Protein AF-A0A7J5ZDE7-F1 (afdb_monomer_lite)

Structure (mmCIF, N/CA/C/O backbone):
data_AF-A0A7J5ZDE7-F1
#
_entry.id   AF-A0A7J5ZDE7-F1
#
loop_
_atom_site.group_PDB
_atom_site.id
_atom_site.type_symbol
_atom_site.label_atom_id
_atom_site.label_alt_id
_atom_site.label_comp_id
_atom_site.label_asym_id
_atom_site.label_entity_id
_atom_site.label_seq_id
_atom_site.pdbx_PDB_ins_code
_atom_site.Cartn_x
_atom_site.Cartn_y
_atom_site.Cartn_z
_atom_site.occupancy
_atom_site.B_iso_or_equiv
_atom_site.auth_seq_id
_atom_site.auth_comp_id
_atom_site.auth_asym_id
_atom_site.auth_atom_id
_atom_site.pdbx_PDB_model_num
ATOM 1 N N . MET A 1 1 ? 9.637 -0.634 -3.313 1.00 76.75 1 MET A N 1
ATOM 2 C CA . MET A 1 1 ? 8.616 -1.231 -2.426 1.00 76.75 1 MET A CA 1
ATOM 3 C C . MET A 1 1 ? 9.011 -1.000 -0.987 1.00 76.75 1 MET A C 1
ATOM 5 O O . MET A 1 1 ? 10.204 -1.076 -0.712 1.00 76.75 1 MET A O 1
ATOM 9 N N . ASP A 1 2 ? 8.040 -0.733 -0.122 1.00 81.12 2 ASP A N 1
ATOM 10 C CA . ASP A 1 2 ? 8.243 -0.527 1.316 1.00 81.12 2 ASP A CA 1
ATOM 11 C C . ASP A 1 2 ? 6.938 -0.797 2.084 1.00 81.12 2 ASP A C 1
ATOM 13 O O . ASP A 1 2 ? 5.855 -0.816 1.486 1.00 81.12 2 ASP A O 1
ATOM 17 N N . GLY A 1 3 ? 7.049 -1.022 3.392 1.00 85.19 3 GLY A N 1
ATOM 18 C CA . GLY A 1 3 ? 5.922 -1.242 4.295 1.00 85.19 3 GLY A CA 1
ATOM 19 C C . GLY A 1 3 ? 5.614 -0.014 5.151 1.00 85.19 3 GLY A C 1
ATOM 20 O O . GLY A 1 3 ? 6.511 0.654 5.661 1.00 85.19 3 GLY A O 1
ATOM 21 N N . TYR A 1 4 ? 4.330 0.266 5.359 1.00 87.31 4 TYR A N 1
ATOM 22 C CA . TYR A 1 4 ? 3.862 1.289 6.284 1.00 87.31 4 TYR A CA 1
ATOM 23 C C . TYR A 1 4 ? 3.172 0.660 7.496 1.00 87.31 4 TYR A C 1
ATOM 25 O O . TYR A 1 4 ? 2.068 0.120 7.427 1.00 87.31 4 TYR A O 1
ATOM 33 N N . ASP A 1 5 ? 3.842 0.787 8.640 1.00 86.50 5 ASP A N 1
ATOM 34 C CA . ASP A 1 5 ? 3.547 0.007 9.843 1.00 86.50 5 ASP A CA 1
ATOM 35 C C . ASP A 1 5 ? 2.713 0.746 10.894 1.00 86.50 5 ASP A C 1
ATOM 37 O O . ASP A 1 5 ? 2.442 0.213 11.967 1.00 86.50 5 ASP A O 1
ATOM 41 N N . LYS A 1 6 ? 2.301 1.993 10.640 1.00 86.38 6 LYS A N 1
ATOM 42 C CA . LYS A 1 6 ? 1.670 2.816 11.688 1.00 86.38 6 LYS A CA 1
ATOM 43 C C . LYS A 1 6 ? 0.287 2.324 12.116 1.00 86.38 6 LYS A C 1
ATOM 45 O O . LYS A 1 6 ? -0.133 2.662 13.217 1.00 86.38 6 LYS A O 1
ATOM 50 N N . LEU A 1 7 ? -0.377 1.523 11.283 1.00 86.06 7 LEU A N 1
ATOM 51 C CA . LEU A 1 7 ? -1.661 0.891 11.591 1.00 86.06 7 LEU A CA 1
ATOM 52 C C . LEU A 1 7 ? -1.513 -0.570 12.058 1.00 86.06 7 LEU A C 1
ATOM 54 O O . LEU A 1 7 ? -2.511 -1.186 12.429 1.00 86.06 7 LEU A O 1
ATOM 58 N N . LYS A 1 8 ? -0.284 -1.121 12.124 1.00 83.81 8 LYS A N 1
ATOM 59 C CA . LYS A 1 8 ? -0.045 -2.505 12.578 1.00 83.81 8 LYS A CA 1
ATOM 60 C C . LYS A 1 8 ? -0.619 -2.819 13.960 1.00 83.81 8 LYS A C 1
ATOM 62 O O . LYS A 1 8 ? -1.130 -3.924 14.110 1.00 83.81 8 LYS A O 1
ATOM 67 N N . PRO A 1 9 ? -0.591 -1.906 14.956 1.00 81.06 9 PRO A N 1
ATOM 68 C CA . PRO A 1 9 ? -1.237 -2.156 16.249 1.00 81.06 9 PRO A CA 1
ATOM 69 C C . PRO A 1 9 ? -2.738 -2.447 16.141 1.00 81.06 9 PRO A C 1
ATOM 71 O O . PRO A 1 9 ? -3.326 -2.997 17.063 1.00 81.06 9 PRO A O 1
ATOM 74 N N . CYS A 1 10 ? -3.348 -2.079 15.014 1.00 77.19 10 CYS A N 1
ATOM 75 C CA . CYS A 1 10 ? -4.757 -2.291 14.718 1.00 77.19 10 CYS A CA 1
ATOM 76 C C . CYS A 1 10 ? -4.982 -3.496 13.792 1.00 77.19 10 CYS A C 1
ATOM 78 O O . CYS A 1 10 ? -6.075 -3.663 13.265 1.00 77.19 10 CYS A O 1
ATOM 80 N N . GLY A 1 11 ? -3.945 -4.304 13.547 1.00 79.81 11 GLY A N 1
ATOM 81 C CA . GLY A 1 11 ? -3.991 -5.444 12.632 1.00 79.81 11 GLY A CA 1
ATOM 82 C C . GLY A 1 11 ? -3.969 -5.071 11.149 1.00 79.81 11 GLY A C 1
ATOM 83 O O . GLY A 1 11 ? -4.212 -5.938 10.319 1.00 79.81 11 GLY A O 1
ATOM 84 N N . ILE A 1 12 ? -3.679 -3.812 10.795 1.00 84.94 12 ILE A N 1
ATOM 85 C CA . ILE A 1 12 ? -3.645 -3.347 9.402 1.00 84.94 12 ILE A CA 1
ATOM 86 C C . ILE A 1 12 ? -2.223 -2.927 9.042 1.00 84.94 12 ILE A C 1
ATOM 88 O O . ILE A 1 12 ? -1.646 -2.020 9.635 1.00 84.94 12 ILE A O 1
ATOM 92 N N . ALA A 1 13 ? -1.649 -3.561 8.034 1.00 86.31 13 ALA A N 1
ATOM 93 C CA . ALA A 1 13 ? -0.364 -3.197 7.472 1.00 86.31 13 ALA A CA 1
ATOM 94 C C . ALA A 1 13 ? -0.552 -2.758 6.021 1.00 86.31 13 ALA A C 1
ATOM 96 O O . ALA A 1 13 ? -1.308 -3.375 5.281 1.00 86.31 13 ALA A O 1
ATOM 97 N N . ILE A 1 14 ? 0.136 -1.700 5.602 1.00 88.50 14 ILE A N 1
ATOM 98 C CA . ILE A 1 14 ? 0.033 -1.194 4.229 1.00 88.50 14 ILE A CA 1
ATOM 99 C C . ILE A 1 14 ? 1.342 -1.500 3.503 1.00 88.50 14 ILE A C 1
ATOM 101 O O . ILE A 1 14 ? 2.424 -1.297 4.055 1.00 88.50 14 ILE A O 1
ATOM 105 N N . ASN A 1 15 ? 1.258 -2.002 2.274 1.00 87.25 15 ASN A N 1
ATOM 106 C CA . ASN A 1 15 ? 2.398 -2.200 1.387 1.00 87.25 15 ASN A CA 1
ATOM 107 C C . ASN A 1 15 ? 2.267 -1.290 0.169 1.00 87.25 15 ASN A C 1
ATOM 109 O O . ASN A 1 15 ? 1.201 -1.202 -0.436 1.00 87.25 15 ASN A O 1
ATOM 113 N N . GLY A 1 16 ? 3.365 -0.636 -0.198 1.00 86.31 16 GLY A N 1
ATOM 114 C CA . GLY A 1 16 ? 3.389 0.272 -1.332 1.00 86.31 16 GLY A CA 1
ATOM 115 C C . GLY A 1 16 ? 4.524 -0.005 -2.297 1.00 86.31 16 GLY A C 1
ATOM 116 O O . GLY A 1 16 ? 5.622 -0.436 -1.920 1.00 86.31 16 GLY A O 1
ATOM 117 N N . CYS A 1 17 ? 4.293 0.352 -3.555 1.00 83.31 17 CYS A N 1
ATOM 118 C CA . CYS A 1 17 ? 5.343 0.455 -4.548 1.00 83.31 17 CYS A CA 1
ATOM 119 C C . CYS A 1 17 ? 5.212 1.721 -5.382 1.00 83.31 17 CYS A C 1
ATOM 121 O O . CYS A 1 17 ? 4.131 2.085 -5.833 1.00 83.31 17 CYS A O 1
ATOM 123 N N . ILE A 1 18 ? 6.353 2.368 -5.605 1.00 80.81 18 ILE A N 1
ATOM 124 C CA . ILE A 1 18 ? 6.481 3.551 -6.446 1.00 80.81 18 ILE A CA 1
ATOM 125 C C . ILE A 1 18 ? 7.566 3.272 -7.473 1.00 80.81 18 ILE A C 1
ATOM 127 O O . ILE A 1 18 ? 8.646 2.782 -7.121 1.00 80.81 18 ILE A O 1
ATOM 131 N N . ASP A 1 19 ? 7.293 3.626 -8.721 1.00 73.31 19 ASP A N 1
ATOM 132 C CA . ASP A 1 19 ? 8.243 3.469 -9.802 1.00 73.31 19 ASP A CA 1
ATOM 133 C C . ASP A 1 19 ? 9.472 4.390 -9.642 1.00 73.31 19 ASP A C 1
ATOM 135 O O . ASP A 1 19 ? 9.424 5.584 -9.300 1.00 73.31 19 ASP A O 1
ATOM 139 N N . GLY A 1 20 ? 10.629 3.789 -9.913 1.00 66.25 20 GLY A N 1
ATOM 140 C CA . GLY A 1 20 ? 11.948 4.389 -9.822 1.00 66.25 20 GLY A CA 1
ATOM 141 C C . GLY A 1 20 ? 12.201 5.482 -10.863 1.00 66.25 20 GLY A C 1
ATOM 142 O O . GLY A 1 20 ? 13.044 6.355 -10.611 1.00 66.25 20 GLY A O 1
ATOM 143 N N . PHE A 1 21 ? 11.469 5.502 -11.973 1.00 65.38 21 PHE A N 1
ATOM 144 C CA . PHE A 1 21 ? 11.667 6.453 -13.062 1.00 65.38 21 PHE A CA 1
ATOM 145 C C . PHE A 1 21 ? 10.556 7.513 -13.112 1.00 65.38 21 PHE A C 1
ATOM 147 O O . PHE A 1 21 ? 10.813 8.672 -12.781 1.00 65.38 21 PHE A O 1
ATOM 154 N N . SER A 1 22 ? 9.326 7.102 -13.388 1.00 66.62 22 SER A N 1
ATOM 155 C CA . SER A 1 22 ? 8.121 7.924 -13.548 1.00 66.62 22 SER A CA 1
ATOM 156 C C . SER A 1 22 ? 7.604 8.571 -12.261 1.00 66.62 22 SER A C 1
ATOM 158 O O . SER A 1 22 ? 6.900 9.572 -12.334 1.00 66.62 22 SER A O 1
ATOM 160 N N . ARG A 1 23 ? 7.996 8.057 -11.081 1.00 72.25 23 ARG A N 1
ATOM 161 C CA . ARG A 1 23 ? 7.474 8.467 -9.756 1.00 72.25 23 ARG A CA 1
ATOM 162 C C . ARG A 1 23 ? 6.018 8.081 -9.499 1.00 72.25 23 ARG A C 1
ATOM 164 O O . ARG A 1 23 ? 5.486 8.481 -8.464 1.00 72.25 23 ARG A O 1
ATOM 171 N N . TYR A 1 24 ? 5.393 7.305 -10.378 1.00 74.50 24 TYR A N 1
ATOM 172 C CA . TYR A 1 24 ? 4.021 6.864 -10.172 1.00 74.50 24 TYR A CA 1
ATOM 173 C C . TYR A 1 24 ? 3.915 5.789 -9.102 1.00 74.50 24 TYR A C 1
ATOM 175 O O . TYR A 1 24 ? 4.815 4.968 -8.921 1.00 74.50 24 TYR A O 1
ATOM 183 N N . VAL A 1 25 ? 2.796 5.820 -8.385 1.00 80.06 25 VAL A N 1
ATOM 184 C CA . VAL A 1 25 ? 2.409 4.758 -7.464 1.00 80.06 25 VAL A CA 1
ATOM 185 C C . VAL A 1 25 ? 1.935 3.577 -8.303 1.00 80.06 25 VAL A C 1
A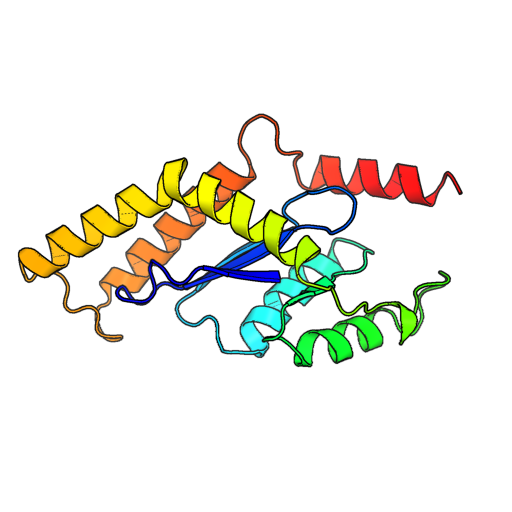TOM 187 O O . VAL A 1 25 ? 0.970 3.699 -9.049 1.00 80.06 25 VAL A O 1
ATOM 190 N N . LEU A 1 26 ? 2.635 2.451 -8.193 1.00 77.31 26 LEU A N 1
ATOM 191 C CA . LEU A 1 26 ? 2.311 1.219 -8.911 1.00 77.31 26 LEU A CA 1
ATOM 192 C C . LEU A 1 26 ? 1.233 0.408 -8.184 1.00 77.31 26 LEU A C 1
ATOM 194 O O . LEU A 1 26 ? 0.390 -0.215 -8.825 1.00 77.31 26 LEU A O 1
ATOM 198 N N . TRP A 1 27 ? 1.277 0.404 -6.849 1.00 80.31 27 TRP A N 1
ATOM 199 C CA . TRP A 1 27 ? 0.218 -0.115 -5.983 1.00 80.31 27 TRP A CA 1
ATOM 200 C C . TRP A 1 27 ? 0.348 0.449 -4.565 1.00 80.31 27 TRP A C 1
ATOM 202 O O . TRP A 1 27 ? 1.450 0.807 -4.130 1.00 80.31 27 TRP A O 1
ATOM 212 N N . MET A 1 28 ? -0.777 0.475 -3.852 1.00 86.56 28 MET A N 1
ATOM 213 C CA . MET A 1 28 ? -0.891 0.682 -2.408 1.00 86.56 28 MET A CA 1
ATOM 214 C C . MET A 1 28 ? -1.985 -0.249 -1.905 1.00 86.56 28 MET A C 1
ATOM 216 O O . MET A 1 28 ? -3.135 -0.117 -2.307 1.00 86.56 28 MET A O 1
ATOM 220 N N . GLU A 1 29 ? -1.621 -1.220 -1.079 1.00 86.06 29 GLU A N 1
ATOM 221 C CA . GLU A 1 29 ? -2.535 -2.290 -0.682 1.00 86.06 29 GLU A CA 1
ATOM 222 C C . GLU A 1 29 ? -2.457 -2.479 0.838 1.00 86.06 29 GLU A C 1
ATOM 224 O O . GLU A 1 29 ? -1.373 -2.654 1.409 1.00 86.06 29 GLU A O 1
ATOM 229 N N . ALA A 1 30 ? -3.607 -2.416 1.501 1.00 87.06 30 ALA A N 1
ATOM 230 C CA . ALA A 1 30 ? -3.781 -2.720 2.908 1.00 87.06 30 ALA A CA 1
ATOM 231 C C . ALA A 1 30 ? -4.009 -4.226 3.089 1.00 87.06 30 ALA A C 1
ATOM 233 O O . ALA A 1 30 ? -4.758 -4.867 2.355 1.00 87.06 30 ALA A O 1
ATOM 234 N N . TYR A 1 31 ? -3.371 -4.812 4.096 1.00 80.44 31 TYR A N 1
ATOM 235 C CA . TYR A 1 31 ? -3.511 -6.225 4.419 1.00 80.44 31 TYR A CA 1
ATOM 236 C C . TYR A 1 31 ? -3.411 -6.468 5.922 1.00 80.44 31 TYR A C 1
ATOM 238 O O . TYR A 1 31 ? -2.952 -5.617 6.680 1.00 80.44 31 TYR A O 1
ATOM 246 N N . THR A 1 32 ? -3.790 -7.664 6.364 1.00 69.56 32 THR A N 1
ATOM 247 C CA . THR A 1 32 ? -3.652 -8.070 7.772 1.00 69.56 32 THR A CA 1
ATOM 248 C C . THR A 1 32 ? -2.216 -8.456 8.148 1.00 69.56 32 THR A C 1
ATOM 250 O O . THR A 1 32 ? -1.857 -8.496 9.322 1.00 69.56 32 THR A O 1
ATOM 253 N N . THR A 1 33 ? -1.363 -8.719 7.154 1.00 60.00 33 THR A N 1
ATOM 254 C CA . THR A 1 33 ? 0.058 -9.067 7.307 1.00 60.00 33 THR A CA 1
ATOM 255 C C . THR A 1 33 ? 0.876 -8.407 6.189 1.00 60.00 33 THR A C 1
ATOM 257 O O . THR A 1 33 ? 0.474 -8.423 5.029 1.00 60.00 33 THR A O 1
ATOM 260 N N . ASN A 1 34 ? 2.030 -7.811 6.502 1.00 55.91 34 ASN A N 1
ATOM 261 C CA . ASN A 1 34 ? 2.947 -7.285 5.473 1.00 55.91 34 ASN A CA 1
ATOM 262 C C . ASN A 1 34 ? 4.252 -8.071 5.341 1.00 55.91 34 ASN A C 1
ATOM 264 O O . ASN A 1 34 ? 5.140 -7.658 4.603 1.00 55.91 34 ASN A O 1
ATOM 268 N N . SER A 1 35 ? 4.358 -9.193 6.048 1.00 58.69 35 SER A N 1
ATOM 269 C CA . SER A 1 35 ? 5.557 -10.023 6.110 1.00 58.69 35 SER A CA 1
ATOM 270 C C . SER A 1 35 ? 5.414 -11.359 5.380 1.00 58.69 35 SER A C 1
ATOM 272 O O . SER A 1 35 ? 6.395 -12.094 5.317 1.00 58.69 35 SER A O 1
ATOM 274 N N . ASP A 1 36 ? 4.238 -11.692 4.821 1.00 65.56 36 ASP A N 1
ATOM 275 C CA . ASP A 1 36 ? 4.087 -12.875 3.965 1.00 65.56 36 ASP A CA 1
ATOM 276 C C . ASP A 1 36 ? 4.564 -12.558 2.533 1.00 65.56 36 ASP A C 1
ATOM 278 O O . ASP A 1 36 ? 3.911 -11.784 1.818 1.00 65.56 36 ASP A O 1
ATOM 282 N N . PRO A 1 37 ? 5.663 -13.183 2.062 1.00 65.00 37 PRO A N 1
ATOM 283 C CA . PRO A 1 37 ? 6.173 -12.969 0.713 1.00 65.00 37 PRO A CA 1
ATOM 284 C C . PRO A 1 37 ? 5.152 -13.312 -0.376 1.00 65.00 37 PRO A C 1
ATOM 286 O O . PRO A 1 37 ? 5.223 -12.739 -1.457 1.00 65.00 37 PRO A O 1
ATOM 289 N N . LYS A 1 38 ? 4.187 -14.210 -0.116 1.00 66.62 38 LYS A N 1
ATOM 290 C CA . LYS A 1 38 ? 3.133 -14.582 -1.077 1.00 66.62 38 LYS A CA 1
ATOM 291 C C . LYS A 1 38 ? 2.150 -13.447 -1.335 1.00 66.62 38 LYS A C 1
ATOM 293 O O . LYS A 1 38 ? 1.657 -13.306 -2.451 1.00 66.62 38 LYS A O 1
ATOM 298 N N . VAL A 1 39 ? 1.867 -12.637 -0.319 1.00 69.31 39 VAL A N 1
ATOM 299 C CA . VAL A 1 39 ? 0.963 -11.488 -0.444 1.00 69.31 39 VAL A CA 1
ATOM 300 C C . VAL A 1 39 ? 1.642 -10.414 -1.289 1.00 69.31 39 VAL A C 1
ATOM 302 O O . VAL A 1 39 ? 1.089 -9.981 -2.298 1.00 69.31 39 VAL A O 1
ATOM 305 N N . VAL A 1 40 ? 2.896 -10.085 -0.971 1.00 68.94 40 VAL A N 1
ATOM 306 C CA . VAL A 1 40 ? 3.706 -9.146 -1.765 1.00 68.94 40 VAL A CA 1
ATOM 307 C C . VAL A 1 40 ? 3.901 -9.650 -3.200 1.00 68.94 40 VAL A C 1
ATOM 309 O O . VAL A 1 40 ? 3.762 -8.881 -4.150 1.00 68.94 40 VAL A O 1
ATOM 312 N N . ALA A 1 41 ? 4.151 -10.952 -3.372 1.00 68.50 41 ALA A N 1
ATOM 313 C CA . ALA A 1 41 ? 4.209 -11.613 -4.673 1.00 68.50 41 ALA A CA 1
ATOM 314 C C . ALA A 1 41 ? 2.923 -11.419 -5.480 1.00 68.50 41 ALA A C 1
ATOM 316 O O . ALA A 1 41 ? 2.982 -11.130 -6.671 1.00 68.50 41 ALA A O 1
ATOM 317 N N . SER A 1 42 ? 1.760 -11.571 -4.841 1.00 70.56 42 SER A N 1
ATOM 318 C CA . SER A 1 42 ? 0.469 -11.435 -5.514 1.00 70.56 42 SER A CA 1
ATOM 319 C C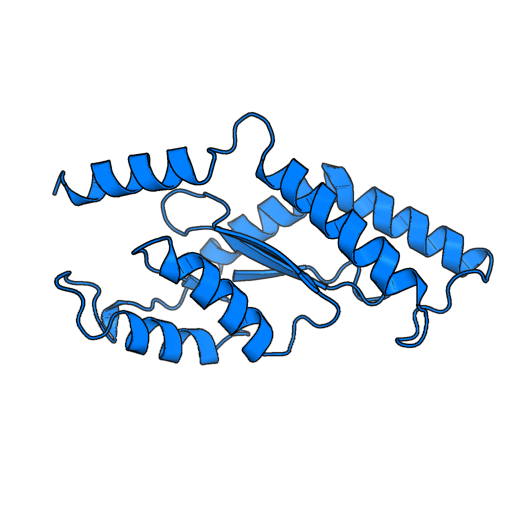 . SER A 1 42 ? 0.229 -10.015 -6.031 1.00 70.56 42 SER A C 1
ATOM 321 O O . SER A 1 42 ? -0.212 -9.863 -7.170 1.00 70.56 42 SER A O 1
ATOM 323 N N . TYR A 1 43 ? 0.601 -8.985 -5.261 1.00 68.75 43 TYR A N 1
ATOM 324 C CA . TYR A 1 43 ? 0.541 -7.593 -5.715 1.00 68.75 43 TYR A CA 1
ATOM 325 C C . TYR A 1 43 ? 1.495 -7.352 -6.876 1.00 68.75 43 TYR A C 1
ATOM 327 O O . TYR A 1 43 ? 1.091 -6.823 -7.907 1.00 68.75 43 TYR A O 1
ATOM 335 N N . PHE A 1 44 ? 2.732 -7.834 -6.753 1.00 67.88 44 PHE A N 1
ATOM 336 C CA . PHE A 1 44 ? 3.716 -7.726 -7.819 1.00 67.88 44 PHE A CA 1
ATOM 337 C C . PHE A 1 44 ? 3.228 -8.377 -9.121 1.00 67.88 44 PHE A C 1
ATOM 339 O O . PHE A 1 44 ? 3.251 -7.740 -10.170 1.00 67.88 44 PHE A O 1
ATOM 346 N N . ILE A 1 45 ? 2.710 -9.607 -9.060 1.00 68.62 45 ILE A N 1
ATOM 347 C CA . ILE A 1 45 ? 2.155 -10.305 -10.226 1.00 68.62 45 ILE A CA 1
ATOM 348 C C . ILE A 1 45 ? 0.948 -9.545 -10.785 1.00 68.62 45 ILE A C 1
ATOM 350 O O . ILE A 1 45 ? 0.886 -9.344 -11.994 1.00 68.62 45 ILE A O 1
ATOM 354 N N . LYS A 1 46 ? 0.010 -9.079 -9.948 1.00 69.56 46 LYS A N 1
ATOM 355 C CA . LYS A 1 46 ? -1.167 -8.292 -10.374 1.00 69.56 46 LYS A CA 1
ATOM 356 C C . LYS A 1 46 ? -0.760 -7.022 -11.128 1.00 69.56 46 LYS A C 1
ATOM 358 O O . LYS A 1 46 ? -1.409 -6.662 -12.110 1.00 69.56 46 LYS A O 1
ATOM 363 N N . THR A 1 47 ? 0.313 -6.364 -10.698 1.00 65.94 47 THR A N 1
ATOM 364 C CA . THR A 1 47 ? 0.844 -5.161 -11.348 1.00 65.94 47 THR A CA 1
ATOM 365 C C . THR A 1 47 ? 1.589 -5.497 -12.640 1.00 65.94 47 THR A C 1
ATOM 367 O O . THR A 1 47 ? 1.279 -4.912 -13.672 1.00 65.94 47 THR A O 1
ATOM 370 N N . VAL A 1 48 ? 2.507 -6.469 -12.625 1.00 63.81 48 VAL A N 1
ATOM 371 C CA . VAL A 1 48 ? 3.331 -6.836 -13.796 1.00 63.81 48 VAL A CA 1
ATOM 372 C C . VAL A 1 48 ? 2.519 -7.539 -14.887 1.00 63.81 48 VAL A C 1
ATOM 374 O O . VAL A 1 48 ? 2.805 -7.391 -16.068 1.00 63.81 48 VAL A O 1
ATOM 377 N N . SER A 1 49 ? 1.440 -8.240 -14.530 1.00 60.75 49 SER A N 1
ATOM 378 C CA . SER A 1 49 ? 0.499 -8.799 -15.517 1.00 60.75 49 SER A CA 1
ATOM 379 C C . SER A 1 49 ? -0.230 -7.714 -16.321 1.00 60.75 49 SER A C 1
ATOM 381 O O . SER A 1 49 ? -0.839 -8.029 -17.339 1.00 60.75 49 SER A O 1
ATOM 383 N N . GLY A 1 50 ? -0.210 -6.458 -15.854 1.00 54.88 50 GLY A N 1
ATOM 384 C CA . GLY A 1 50 ? -0.764 -5.303 -16.560 1.00 54.88 50 GLY A CA 1
ATOM 385 C C . GLY A 1 50 ? 0.274 -4.288 -17.050 1.00 54.88 50 GLY A C 1
ATOM 386 O O . GLY A 1 50 ? -0.100 -3.423 -17.827 1.00 54.88 50 GLY A O 1
ATOM 387 N N . ILE A 1 51 ? 1.538 -4.366 -16.613 1.00 50.59 51 ILE A N 1
ATOM 388 C CA . ILE A 1 51 ? 2.589 -3.368 -16.882 1.00 50.59 51 ILE A CA 1
ATOM 389 C C . ILE A 1 51 ? 3.913 -4.097 -17.174 1.00 50.59 51 ILE A C 1
ATOM 391 O O . ILE A 1 51 ? 4.384 -4.873 -16.347 1.00 50.59 51 ILE A O 1
ATOM 395 N N . GLU A 1 52 ? 4.562 -3.821 -18.311 1.00 48.72 52 GLU A N 1
ATOM 396 C CA . GLU A 1 52 ? 5.785 -4.522 -18.769 1.00 48.72 52 GLU A CA 1
ATOM 397 C C . GLU A 1 52 ? 7.093 -4.121 -18.038 1.00 48.72 52 GLU A C 1
ATOM 399 O O . GLU A 1 52 ? 8.196 -4.429 -18.497 1.00 48.72 52 GLU A O 1
ATOM 404 N N . ASP A 1 53 ? 7.018 -3.432 -16.897 1.00 51.84 53 ASP A N 1
ATOM 405 C CA . ASP A 1 53 ? 8.125 -2.599 -16.416 1.00 51.84 53 ASP A CA 1
ATOM 406 C C . ASP A 1 53 ? 8.867 -3.112 -15.163 1.00 51.84 53 ASP A C 1
ATOM 408 O O . ASP A 1 53 ? 8.387 -3.967 -14.417 1.00 51.84 53 ASP A O 1
ATOM 412 N N . SER A 1 54 ? 10.108 -2.646 -14.961 1.00 50.12 54 SER A N 1
ATOM 413 C CA . SER A 1 54 ? 11.027 -3.172 -13.932 1.00 50.12 54 SER A CA 1
ATOM 414 C C . SER A 1 54 ? 10.821 -2.526 -12.554 1.00 50.12 54 SER A C 1
ATOM 416 O O . SER A 1 54 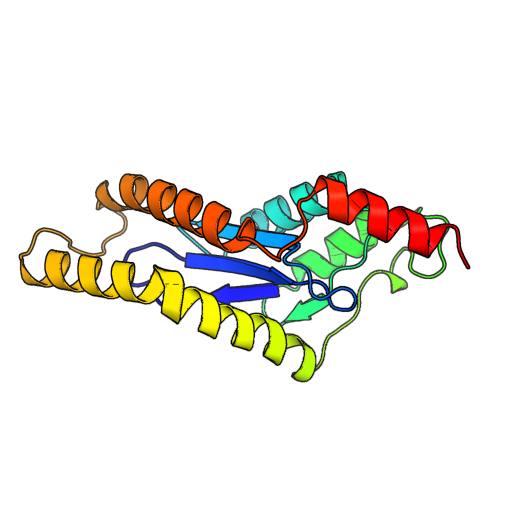? 10.997 -1.319 -12.390 1.00 50.12 54 SER A O 1
ATOM 418 N N . CYS A 1 55 ? 10.543 -3.325 -11.522 1.00 51.94 55 CYS A N 1
ATOM 419 C CA . CYS A 1 55 ? 10.431 -2.859 -10.142 1.00 51.94 55 CYS A CA 1
ATOM 420 C C . CYS A 1 55 ? 11.778 -2.880 -9.389 1.00 51.94 55 CYS A C 1
ATOM 422 O O . CYS A 1 55 ? 12.653 -3.699 -9.671 1.00 51.94 55 CYS A O 1
ATOM 424 N N . ARG A 1 56 ? 11.950 -1.979 -8.404 1.00 50.97 56 ARG A N 1
ATOM 425 C CA . ARG A 1 56 ? 13.134 -1.905 -7.520 1.00 50.97 56 ARG A CA 1
ATOM 426 C C . ARG A 1 56 ? 12.771 -2.105 -6.045 1.00 50.97 56 ARG A C 1
ATOM 428 O O . ARG A 1 56 ? 11.728 -1.640 -5.570 1.00 50.97 56 ARG A O 1
ATOM 435 N N . GLN A 1 57 ? 13.659 -2.772 -5.312 1.00 56.31 57 GLN A N 1
ATOM 436 C CA . GLN A 1 57 ? 13.421 -3.263 -3.952 1.00 56.31 57 GLN A CA 1
ATOM 437 C C . GLN A 1 57 ? 14.048 -2.379 -2.839 1.00 56.31 57 GLN A C 1
ATOM 439 O O . GLN A 1 57 ? 15.074 -1.732 -3.060 1.00 56.31 57 GLN A O 1
ATOM 444 N N . GLY A 1 58 ? 13.434 -2.416 -1.641 1.00 48.28 58 GLY A N 1
ATOM 445 C CA . GLY A 1 58 ? 14.055 -2.196 -0.319 1.00 48.28 58 GLY A CA 1
ATOM 446 C C . GLY A 1 58 ? 14.230 -3.526 0.453 1.00 48.28 58 GLY A C 1
ATOM 447 O O . GLY A 1 58 ? 13.549 -4.504 0.166 1.00 48.28 58 GLY A O 1
ATOM 448 N N . THR A 1 59 ? 15.168 -3.608 1.397 1.00 43.06 59 THR A N 1
ATOM 449 C CA . THR A 1 59 ? 15.826 -4.836 1.919 1.00 43.06 59 THR A CA 1
ATOM 450 C C . THR A 1 59 ? 14.975 -6.045 2.369 1.00 43.06 59 THR A C 1
ATOM 452 O O . THR A 1 59 ? 15.554 -7.109 2.550 1.00 43.06 59 THR A O 1
ATOM 455 N N . GLU A 1 60 ? 13.649 -5.958 2.504 1.00 51.25 60 GLU A N 1
ATOM 456 C CA . GLU A 1 60 ? 12.808 -7.039 3.063 1.00 51.25 60 GLU A CA 1
ATOM 457 C C . GLU A 1 60 ? 12.278 -8.090 2.058 1.00 51.25 60 GLU A C 1
ATOM 459 O O . GLU A 1 60 ? 11.977 -9.207 2.465 1.00 51.25 60 GLU A O 1
ATOM 464 N N . ASN A 1 61 ? 12.212 -7.813 0.748 1.00 58.94 61 ASN A N 1
ATOM 465 C CA . ASN A 1 61 ? 11.450 -8.638 -0.216 1.00 58.94 61 ASN A CA 1
ATOM 466 C C . ASN A 1 61 ? 12.287 -9.452 -1.228 1.00 58.94 61 ASN A C 1
ATOM 468 O O . ASN A 1 61 ? 12.036 -9.383 -2.430 1.00 58.94 61 ASN A O 1
ATOM 472 N N . VAL A 1 62 ? 13.250 -10.251 -0.754 1.00 58.00 62 VAL A N 1
ATOM 473 C CA . VAL A 1 62 ? 14.174 -11.049 -1.603 1.00 58.00 62 VAL A CA 1
ATOM 474 C C . VAL A 1 62 ? 13.447 -11.951 -2.617 1.00 58.00 62 VAL A C 1
ATOM 476 O O . VAL A 1 62 ? 13.906 -12.111 -3.740 1.00 58.00 62 VAL A O 1
ATOM 479 N N . SER A 1 63 ? 12.268 -12.488 -2.285 1.00 63.06 63 SER A N 1
ATOM 480 C CA . SER A 1 63 ? 11.503 -13.357 -3.198 1.00 63.06 63 SER A CA 1
ATOM 481 C C . SER A 1 63 ? 11.014 -12.657 -4.476 1.00 63.06 63 SER A C 1
ATOM 483 O O . SER A 1 63 ? 10.711 -13.329 -5.460 1.00 63.06 63 SER A O 1
ATOM 485 N N . VAL A 1 64 ? 10.923 -11.320 -4.488 1.00 66.69 64 VAL A N 1
ATOM 486 C CA . VAL A 1 64 ? 10.459 -10.554 -5.659 1.00 66.69 64 VAL A CA 1
ATOM 487 C C . VAL A 1 64 ? 11.513 -10.486 -6.760 1.00 66.69 64 VAL A C 1
ATOM 489 O O . VAL A 1 64 ? 11.152 -10.460 -7.935 1.00 66.69 64 VAL A O 1
ATOM 492 N N . GLU A 1 65 ? 12.796 -10.556 -6.404 1.00 69.06 65 GLU A N 1
ATOM 493 C CA . GLU A 1 65 ? 13.902 -10.665 -7.360 1.00 69.06 65 GLU A CA 1
ATOM 494 C C . GLU A 1 65 ? 13.724 -11.879 -8.278 1.00 69.06 65 GLU A C 1
ATOM 496 O O . GLU A 1 65 ? 13.646 -11.739 -9.500 1.00 69.06 65 GLU A O 1
ATOM 501 N N . GLU A 1 66 ? 13.564 -13.061 -7.683 1.00 68.12 66 GLU A N 1
ATOM 502 C CA . GLU A 1 66 ? 13.416 -14.314 -8.425 1.00 68.12 66 GLU A CA 1
ATOM 503 C C . GLU A 1 66 ? 12.167 -14.306 -9.315 1.00 68.12 66 GLU A C 1
ATOM 505 O O . GLU A 1 66 ? 12.216 -14.738 -10.468 1.00 68.12 66 GLU A O 1
ATOM 510 N N . MET A 1 67 ? 11.053 -13.760 -8.816 1.00 69.88 67 MET A N 1
ATOM 511 C CA . MET A 1 67 ? 9.819 -13.636 -9.596 1.00 69.88 67 MET A CA 1
ATOM 512 C C . MET A 1 67 ? 9.973 -12.683 -10.782 1.00 69.88 67 MET A C 1
ATOM 514 O O . MET A 1 67 ? 9.532 -13.006 -11.884 1.00 69.88 67 MET A O 1
ATOM 518 N N . GLN A 1 68 ? 10.612 -11.530 -10.588 1.00 70.06 68 GLN A N 1
ATOM 519 C CA . GLN A 1 68 ? 10.835 -10.544 -11.644 1.00 70.06 68 GLN A CA 1
ATOM 520 C C . GLN A 1 68 ? 11.745 -11.099 -12.743 1.00 70.06 68 GLN A C 1
ATOM 522 O O . GLN A 1 68 ? 11.408 -11.019 -13.928 1.00 70.06 68 GLN A O 1
ATOM 527 N N . MET A 1 69 ? 12.840 -11.748 -12.344 1.00 73.75 69 MET A N 1
ATOM 528 C CA . MET A 1 69 ? 13.754 -12.423 -13.261 1.00 73.75 69 MET A CA 1
ATOM 529 C C . MET A 1 69 ? 13.067 -13.548 -14.034 1.00 73.75 69 MET A C 1
ATOM 531 O O . MET A 1 69 ? 13.275 -13.682 -15.241 1.00 73.75 69 MET A O 1
ATOM 535 N N . PHE A 1 70 ? 12.229 -14.340 -13.362 1.00 73.38 70 PHE A N 1
ATOM 536 C CA . PHE A 1 70 ? 11.489 -15.430 -13.988 1.00 73.38 70 PHE A CA 1
ATOM 537 C C . PHE A 1 70 ? 10.460 -14.922 -15.004 1.00 73.38 70 PHE A C 1
ATOM 539 O O . PHE A 1 70 ? 10.433 -15.408 -16.137 1.00 73.38 70 PHE A O 1
ATOM 546 N N . LEU A 1 71 ? 9.642 -13.933 -14.628 1.00 69.50 71 LEU A N 1
ATOM 547 C CA . LEU A 1 71 ? 8.604 -13.371 -15.497 1.00 69.50 71 LEU A CA 1
ATOM 548 C C . LEU A 1 71 ? 9.210 -12.692 -16.730 1.00 69.50 71 LEU A C 1
ATOM 550 O O . LEU A 1 71 ? 8.714 -12.879 -17.838 1.00 69.50 71 LEU A O 1
ATOM 554 N N . ARG A 1 72 ? 10.335 -11.984 -16.570 1.00 73.50 72 ARG A N 1
ATOM 555 C CA . ARG A 1 72 ? 11.008 -11.280 -17.673 1.00 73.50 72 ARG A CA 1
ATOM 556 C C . ARG A 1 72 ? 12.079 -12.099 -18.391 1.00 73.50 72 ARG A C 1
ATOM 558 O O . ARG A 1 72 ? 12.814 -11.545 -19.205 1.00 73.50 72 ARG A O 1
ATOM 565 N N . ARG A 1 73 ? 12.193 -13.409 -18.145 1.00 76.56 73 ARG A N 1
ATOM 566 C CA . ARG A 1 73 ? 13.294 -14.235 -18.689 1.00 76.56 73 ARG A CA 1
ATOM 567 C C . ARG A 1 73 ? 13.374 -14.264 -20.221 1.00 76.56 73 ARG A C 1
ATOM 569 O O . ARG A 1 73 ? 14.458 -14.415 -20.764 1.00 76.56 73 ARG A O 1
ATOM 576 N N . ASN A 1 74 ? 12.229 -14.138 -20.895 1.00 75.38 74 ASN A N 1
ATOM 577 C CA . ASN A 1 74 ? 12.105 -14.246 -22.353 1.00 75.38 74 ASN A CA 1
ATOM 578 C C . ASN A 1 74 ? 11.755 -12.905 -23.022 1.00 75.38 74 ASN A C 1
ATOM 580 O O . ASN A 1 74 ? 11.376 -12.898 -24.192 1.00 75.38 74 ASN A O 1
ATOM 584 N N . HIS A 1 75 ? 11.820 -11.788 -22.290 1.00 72.31 75 HIS A N 1
ATOM 585 C CA . HIS A 1 75 ? 11.524 -10.481 -22.872 1.00 72.31 75 HIS A CA 1
ATOM 586 C C . HIS A 1 75 ? 12.593 -10.085 -23.909 1.00 72.31 75 HIS A C 1
ATOM 588 O O . HIS A 1 75 ? 13.760 -10.448 -23.753 1.00 72.31 75 HIS A O 1
ATOM 594 N N . PRO A 1 76 ? 12.212 -9.359 -24.976 1.00 72.69 76 PRO A N 1
ATOM 595 C CA . PRO A 1 76 ? 13.123 -9.010 -26.066 1.00 72.69 76 PRO A CA 1
ATOM 596 C C . PRO A 1 76 ? 14.071 -7.847 -25.729 1.00 72.69 76 PRO A C 1
ATOM 598 O O . PRO A 1 76 ? 15.010 -7.589 -26.481 1.00 72.69 76 PR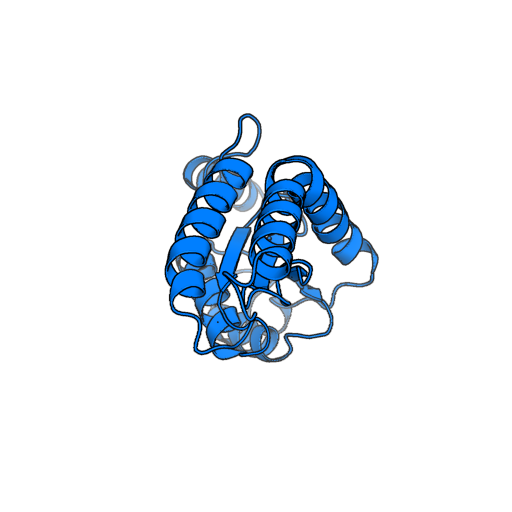O A O 1
ATOM 601 N N . ASP A 1 77 ? 13.830 -7.131 -24.628 1.00 76.06 77 ASP A N 1
ATOM 602 C CA . ASP A 1 77 ? 14.606 -5.958 -24.233 1.00 76.06 77 ASP A CA 1
ATOM 603 C C . ASP A 1 77 ? 15.926 -6.298 -23.510 1.00 76.06 77 ASP A C 1
ATOM 605 O O . ASP A 1 77 ? 16.176 -7.409 -23.035 1.00 76.06 77 ASP A O 1
ATOM 609 N N . SER A 1 78 ? 16.807 -5.301 -23.413 1.00 72.94 78 SER A N 1
ATOM 610 C CA . SER A 1 78 ? 18.134 -5.432 -22.799 1.00 72.94 78 SER A CA 1
ATOM 611 C C . SER A 1 78 ? 18.110 -5.577 -21.270 1.00 72.94 78 SER A C 1
ATOM 613 O O . SER A 1 78 ? 19.153 -5.868 -20.673 1.00 72.94 78 SER A O 1
ATOM 615 N N . PHE A 1 79 ? 16.942 -5.418 -20.647 1.00 70.38 79 PHE A N 1
ATOM 616 C CA . PHE A 1 79 ? 16.685 -5.573 -19.220 1.00 70.38 79 PHE A CA 1
ATOM 617 C C . PHE A 1 79 ? 15.974 -6.902 -18.905 1.00 70.38 79 PHE A C 1
ATOM 619 O O . PHE A 1 79 ? 15.450 -7.071 -17.813 1.00 70.38 79 PHE A O 1
ATOM 626 N N . ALA A 1 80 ? 15.953 -7.877 -19.816 1.00 72.94 80 ALA A N 1
ATOM 627 C CA . ALA A 1 80 ? 15.373 -9.196 -19.564 1.00 72.94 80 ALA A CA 1
ATOM 628 C C . ALA A 1 80 ? 16.198 -10.063 -18.583 1.00 72.94 80 ALA A C 1
ATOM 630 O O . ALA A 1 80 ? 17.412 -9.893 -18.413 1.00 72.94 80 ALA A O 1
ATOM 631 N N . GLY A 1 81 ? 15.531 -11.040 -17.958 1.00 73.12 81 GLY A N 1
ATOM 632 C CA . GLY A 1 81 ? 16.155 -12.032 -17.071 1.00 73.12 81 GLY A CA 1
ATOM 633 C C . GLY A 1 81 ? 16.852 -11.408 -15.860 1.00 73.12 81 GLY A C 1
ATOM 634 O O . GLY A 1 81 ? 16.260 -10.600 -15.154 1.00 73.12 81 GLY A O 1
ATOM 635 N N . GLU A 1 82 ? 18.118 -11.752 -15.619 1.00 69.00 82 GLU A N 1
ATOM 636 C CA . GLU A 1 82 ? 18.908 -11.266 -14.468 1.00 69.00 82 GLU A CA 1
ATOM 637 C C . GLU A 1 82 ? 19.067 -9.737 -14.436 1.00 69.00 82 GLU A C 1
ATOM 639 O O . GLU A 1 82 ? 19.249 -9.145 -13.377 1.00 69.00 82 GLU A O 1
ATOM 644 N N . ARG A 1 83 ? 18.958 -9.073 -15.595 1.00 64.94 83 ARG A N 1
ATOM 645 C CA . ARG A 1 83 ? 19.046 -7.607 -15.710 1.00 64.94 83 ARG A CA 1
ATOM 646 C C . ARG A 1 83 ? 17.726 -6.893 -15.440 1.00 64.94 83 ARG A C 1
ATOM 648 O O . ARG A 1 83 ? 17.700 -5.663 -15.420 1.00 64.94 83 ARG A O 1
ATOM 655 N N . SER A 1 84 ? 16.654 -7.651 -15.216 1.00 66.00 84 SER A N 1
ATOM 656 C CA . SER A 1 84 ? 15.337 -7.091 -14.922 1.00 66.00 84 SER A CA 1
ATOM 657 C C . SER A 1 84 ? 15.243 -6.552 -13.510 1.00 66.00 84 SER A C 1
ATOM 659 O O . SER A 1 84 ? 14.376 -5.726 -13.249 1.00 66.00 84 SER A O 1
ATOM 661 N N . PHE A 1 85 ? 16.134 -6.980 -12.617 1.00 61.69 85 PHE A N 1
ATOM 662 C CA . PHE A 1 85 ? 16.118 -6.620 -11.212 1.00 61.69 85 PHE A CA 1
ATOM 663 C C . PHE A 1 85 ? 17.303 -5.720 -10.848 1.00 61.69 85 PHE A C 1
ATOM 665 O O . PHE A 1 85 ? 18.433 -5.926 -11.287 1.00 61.69 85 PHE A O 1
ATOM 672 N N . LEU A 1 86 ? 17.045 -4.691 -10.034 1.00 61.81 86 LEU A N 1
ATOM 673 C CA . LEU A 1 86 ? 18.068 -3.743 -9.594 1.00 61.81 86 LEU A CA 1
ATOM 674 C C . LEU A 1 86 ? 17.959 -3.484 -8.092 1.00 61.81 86 LEU A C 1
ATOM 676 O O . LEU A 1 86 ? 16.981 -2.898 -7.617 1.00 61.81 86 LEU A O 1
ATOM 680 N N . TYR A 1 87 ? 19.027 -3.815 -7.365 1.00 61.06 87 TYR A N 1
ATOM 681 C CA . TYR A 1 87 ? 19.201 -3.417 -5.970 1.00 61.06 87 TYR A CA 1
ATOM 682 C C . TYR A 1 87 ? 19.247 -1.885 -5.850 1.00 61.06 87 TYR A C 1
ATOM 684 O O . TYR A 1 87 ? 20.145 -1.212 -6.367 1.00 61.06 87 TYR A O 1
ATOM 692 N N . GLY A 1 88 ? 18.255 -1.310 -5.169 1.00 52.03 88 GLY A N 1
ATOM 693 C CA . GLY A 1 88 ? 18.184 0.122 -4.898 1.00 52.03 88 GLY A CA 1
ATOM 694 C C . GLY A 1 88 ? 18.963 0.504 -3.637 1.00 52.03 88 GLY A C 1
ATOM 695 O O . GLY A 1 88 ? 18.778 -0.094 -2.584 1.00 52.03 88 GLY A O 1
ATOM 696 N N . ARG A 1 89 ? 19.809 1.543 -3.703 1.00 47.59 89 ARG A N 1
ATOM 697 C CA . ARG A 1 89 ? 20.345 2.209 -2.495 1.00 47.59 89 ARG A CA 1
ATOM 698 C C . ARG A 1 89 ? 19.317 3.198 -1.920 1.00 47.59 89 ARG A C 1
ATOM 700 O O . ARG A 1 89 ? 18.509 3.741 -2.670 1.00 47.59 89 ARG A O 1
ATOM 707 N N . SER A 1 90 ? 19.451 3.509 -0.624 1.00 49.75 90 SER A N 1
ATOM 708 C CA . SER A 1 90 ? 18.698 4.462 0.234 1.00 49.75 90 SER A CA 1
ATOM 709 C C . SER A 1 90 ? 17.975 5.657 -0.434 1.00 49.75 90 SER A C 1
ATOM 711 O O . SER A 1 90 ? 16.900 6.036 0.019 1.00 49.75 90 SER A O 1
ATOM 713 N N . LYS A 1 91 ? 18.471 6.230 -1.542 1.00 46.28 91 LYS A N 1
ATOM 714 C CA . LYS A 1 91 ? 17.775 7.314 -2.268 1.00 46.28 91 LYS A CA 1
ATOM 715 C C . LYS A 1 91 ? 16.454 6.889 -2.932 1.00 46.28 91 LYS A C 1
ATOM 717 O O . LYS A 1 91 ? 15.619 7.744 -3.208 1.00 46.28 91 LYS A O 1
ATOM 722 N N . ALA A 1 92 ? 16.259 5.599 -3.215 1.00 50.62 92 ALA A N 1
ATOM 723 C CA . ALA A 1 92 ? 14.983 5.082 -3.720 1.00 50.62 92 ALA A CA 1
ATOM 724 C C . ALA A 1 92 ? 13.923 4.987 -2.607 1.00 50.62 92 ALA A C 1
ATOM 726 O O . ALA A 1 92 ? 12.750 5.262 -2.857 1.00 50.62 92 ALA A O 1
ATOM 727 N N . ASN A 1 93 ? 14.358 4.695 -1.377 1.00 62.59 93 ASN A N 1
ATOM 728 C CA . ASN A 1 93 ? 13.494 4.625 -0.200 1.00 62.59 93 ASN A CA 1
ATOM 729 C C . ASN A 1 93 ? 12.936 6.001 0.196 1.00 62.59 93 ASN A C 1
ATOM 731 O O . ASN A 1 93 ? 11.785 6.099 0.594 1.00 62.59 93 ASN A O 1
ATOM 735 N N . GLN A 1 94 ? 13.675 7.087 -0.069 1.00 70.38 94 GLN A N 1
ATOM 736 C CA . GLN A 1 94 ? 13.220 8.460 0.210 1.00 70.38 94 GLN A CA 1
ATOM 737 C C . GLN A 1 94 ? 11.881 8.828 -0.441 1.00 70.38 94 GLN A C 1
ATOM 739 O O . GLN A 1 94 ? 11.177 9.711 0.043 1.00 70.38 94 GLN A O 1
ATOM 744 N N . ARG A 1 95 ? 11.525 8.205 -1.568 1.00 77.88 95 ARG A N 1
ATOM 745 C CA . ARG A 1 95 ? 10.308 8.577 -2.304 1.00 77.88 95 ARG A CA 1
ATOM 746 C C . ARG A 1 95 ? 9.066 7.966 -1.706 1.00 77.88 95 ARG A C 1
ATOM 748 O O . ARG A 1 95 ? 8.078 8.667 -1.529 1.00 77.88 95 ARG A O 1
ATOM 755 N N . ILE A 1 96 ? 9.138 6.676 -1.405 1.00 81.81 96 ILE A N 1
ATOM 756 C CA . ILE A 1 96 ? 8.060 5.988 -0.715 1.00 81.81 96 ILE A CA 1
ATOM 757 C C . ILE A 1 96 ? 7.956 6.490 0.727 1.00 81.81 96 ILE A C 1
ATOM 759 O O . ILE A 1 96 ? 6.853 6.769 1.168 1.00 81.81 96 ILE A O 1
ATOM 763 N N . GLU A 1 97 ? 9.077 6.817 1.380 1.00 84.44 97 GLU A N 1
ATOM 764 C CA . GLU A 1 97 ? 9.095 7.553 2.655 1.00 84.44 97 GLU A CA 1
ATOM 765 C C . GLU A 1 97 ? 8.417 8.931 2.555 1.00 84.44 97 GLU A C 1
ATOM 767 O O . GLU A 1 97 ? 7.621 9.305 3.418 1.00 84.44 97 GLU A O 1
ATOM 772 N N . GLY A 1 98 ? 8.682 9.687 1.485 1.00 85.81 98 GLY A N 1
ATOM 773 C CA . GLY A 1 98 ? 7.999 10.952 1.212 1.00 85.81 98 GLY A CA 1
ATOM 774 C C . GLY A 1 98 ? 6.495 10.770 0.992 1.00 85.81 98 GLY A C 1
ATOM 775 O O . GLY A 1 98 ? 5.695 11.534 1.535 1.00 85.81 98 GLY A O 1
ATOM 776 N N . TRP A 1 99 ? 6.106 9.728 0.256 1.00 87.44 99 TRP A N 1
ATOM 777 C CA . TRP A 1 99 ? 4.707 9.378 0.023 1.00 87.44 99 TRP A CA 1
ATOM 778 C C . TRP A 1 99 ? 4.004 8.934 1.310 1.00 87.44 99 TRP A C 1
ATOM 780 O O . TRP A 1 99 ? 2.890 9.378 1.572 1.00 87.44 99 TRP A O 1
ATOM 790 N N . TRP A 1 100 ? 4.675 8.190 2.194 1.00 89.94 100 TRP A N 1
ATOM 791 C CA . TRP A 1 100 ? 4.164 7.896 3.537 1.00 89.94 100 TRP A CA 1
ATOM 792 C C . TRP A 1 100 ? 3.866 9.168 4.331 1.00 89.94 100 TRP A C 1
ATOM 794 O O . TRP A 1 100 ? 2.900 9.209 5.092 1.00 89.94 100 TRP A O 1
ATOM 804 N N . GLY A 1 101 ? 4.652 10.229 4.133 1.00 88.31 101 GLY A N 1
ATOM 805 C CA . GLY A 1 101 ? 4.365 11.552 4.681 1.00 88.31 101 GLY A CA 1
ATOM 806 C C . GLY A 1 101 ? 3.078 12.182 4.132 1.00 88.31 101 GLY A C 1
ATOM 807 O O . GLY A 1 101 ? 2.368 12.850 4.886 1.00 88.31 101 GLY A O 1
ATOM 808 N N . ILE A 1 102 ? 2.756 11.965 2.852 1.00 87.62 102 ILE A N 1
ATOM 809 C CA . ILE A 1 102 ? 1.503 12.416 2.220 1.00 87.62 102 ILE A CA 1
ATOM 810 C C . ILE A 1 102 ? 0.326 11.608 2.769 1.00 87.62 102 ILE A C 1
ATOM 812 O O . ILE A 1 102 ? -0.599 12.203 3.322 1.00 87.62 102 ILE A O 1
ATOM 816 N N . LEU A 1 103 ? 0.419 10.274 2.727 1.00 88.38 103 LEU A N 1
ATOM 817 C CA . LEU A 1 103 ? -0.593 9.370 3.276 1.00 88.38 103 LEU A CA 1
ATOM 818 C C . LEU A 1 103 ? -0.908 9.710 4.735 1.00 88.38 103 LEU A C 1
ATOM 820 O O . LEU A 1 103 ? -2.069 9.785 5.133 1.00 88.38 103 LEU A O 1
ATOM 824 N N . ARG A 1 104 ? 0.132 9.965 5.538 1.00 88.75 104 ARG A N 1
ATOM 825 C CA . ARG A 1 104 ? -0.016 10.342 6.945 1.00 88.75 104 ARG A CA 1
ATOM 826 C C . ARG A 1 104 ? -0.846 11.606 7.126 1.00 88.75 104 ARG A C 1
ATOM 828 O O . ARG A 1 104 ? -1.663 11.649 8.039 1.00 88.75 104 ARG A O 1
ATOM 835 N N . LYS A 1 105 ? -0.618 12.624 6.297 1.00 87.75 105 LYS A N 1
ATOM 836 C CA . LYS A 1 105 ? -1.322 13.910 6.388 1.00 87.75 105 LYS A CA 1
ATOM 837 C C . LYS A 1 105 ? -2.758 13.830 5.885 1.00 87.75 105 LYS A C 1
ATOM 839 O O . LYS A 1 105 ? -3.598 14.539 6.421 1.00 87.75 105 LYS A O 1
ATOM 844 N N . GLN A 1 106 ? -3.010 13.024 4.857 1.00 85.38 106 GLN A N 1
ATOM 845 C CA . GLN A 1 106 ? -4.318 12.957 4.209 1.00 85.38 106 GLN A CA 1
ATOM 846 C C . GLN A 1 106 ? -5.275 11.991 4.904 1.00 85.38 106 GLN A C 1
ATOM 848 O O . GLN A 1 106 ? -6.437 12.338 5.062 1.00 85.38 106 GLN A O 1
ATOM 853 N N . SER A 1 107 ? -4.784 10.831 5.352 1.00 88.31 107 SER A N 1
ATOM 854 C CA . SER A 1 107 ? -5.649 9.738 5.812 1.00 88.31 107 SER A CA 1
ATOM 855 C C . SER A 1 107 ? -5.142 9.052 7.082 1.00 88.31 107 SER A C 1
ATOM 857 O O . SER A 1 107 ? -5.835 8.996 8.097 1.00 88.31 107 SER A O 1
ATOM 859 N N . ALA A 1 108 ? -3.895 8.567 7.102 1.00 88.12 108 ALA A N 1
ATOM 860 C CA . ALA A 1 108 ? -3.490 7.617 8.143 1.00 88.12 108 ALA A CA 1
ATOM 861 C C . ALA A 1 108 ? -3.469 8.210 9.566 1.00 88.12 108 ALA A C 1
ATOM 863 O O . ALA A 1 108 ? -3.593 7.465 10.536 1.00 88.12 108 ALA A O 1
ATOM 864 N N . GLN A 1 109 ? -3.338 9.534 9.730 1.00 91.75 109 GLN A N 1
ATOM 865 C CA . GLN A 1 109 ? -3.457 10.161 11.052 1.00 91.75 109 GLN A CA 1
ATOM 866 C C . GLN A 1 109 ? -4.881 10.070 11.621 1.00 91.75 109 GLN A C 1
ATOM 868 O O . GLN A 1 109 ? -5.022 9.902 12.832 1.00 91.75 109 GLN A O 1
ATOM 873 N N . PHE A 1 110 ? -5.914 10.162 10.777 1.00 91.44 110 PHE A N 1
ATOM 874 C CA . PHE A 1 110 ? -7.305 9.988 11.198 1.00 91.44 110 PHE A CA 1
ATOM 875 C C . PHE A 1 110 ? -7.524 8.572 11.735 1.00 91.44 110 PHE A C 1
ATOM 877 O O . PHE A 1 110 ? -7.953 8.418 12.877 1.00 91.44 110 PHE A O 1
ATOM 884 N N . TRP A 1 111 ? -7.125 7.555 10.965 1.00 90.94 111 TRP A N 1
ATOM 885 C CA . TRP A 1 111 ? -7.248 6.151 11.362 1.00 90.94 111 TRP A CA 1
ATOM 886 C C . TRP A 1 111 ? -6.533 5.844 12.672 1.00 90.94 111 TRP A C 1
ATOM 888 O O . TRP A 1 111 ? -7.096 5.197 13.549 1.00 90.94 111 TRP A O 1
ATOM 898 N N . MET A 1 112 ? -5.317 6.361 12.850 1.00 90.38 112 MET A N 1
ATOM 899 C CA . MET A 1 112 ? -4.590 6.186 14.107 1.00 90.38 112 MET A CA 1
ATOM 900 C C . MET A 1 112 ? -5.329 6.769 15.309 1.00 90.38 112 MET A C 1
ATOM 902 O O . MET A 1 112 ? -5.385 6.119 16.347 1.00 90.38 112 MET A O 1
ATOM 906 N N . ASN A 1 113 ? -5.895 7.969 15.170 1.00 91.31 113 ASN A N 1
ATOM 907 C CA . ASN A 1 113 ? -6.652 8.593 16.251 1.00 91.31 113 ASN A CA 1
ATOM 908 C C . ASN A 1 113 ? -7.939 7.811 16.542 1.00 91.31 113 ASN A C 1
ATOM 910 O O . ASN A 1 113 ? -8.251 7.570 17.701 1.00 91.31 113 ASN A O 1
ATOM 914 N N . LEU A 1 114 ? -8.657 7.380 15.498 1.00 89.31 114 LEU A N 1
ATOM 915 C CA . LEU A 1 114 ? -9.880 6.591 15.636 1.00 89.31 114 LEU A CA 1
ATOM 916 C C . LEU A 1 114 ? -9.618 5.285 16.392 1.00 89.31 114 LEU A C 1
ATOM 918 O O . LEU A 1 114 ? -10.313 4.986 17.360 1.00 89.31 114 LEU A O 1
ATOM 922 N N . PHE A 1 115 ? -8.606 4.521 15.979 1.00 86.44 115 PHE A N 1
ATOM 923 C CA . PHE A 1 115 ? -8.269 3.268 16.650 1.00 86.44 115 PHE A CA 1
ATOM 924 C C . PHE A 1 115 ? -7.779 3.479 18.077 1.00 86.44 115 PHE A C 1
ATOM 926 O O . PHE A 1 115 ? -8.107 2.680 18.951 1.00 86.44 115 PHE A O 1
ATOM 933 N N . GLN A 1 116 ? -7.044 4.565 18.327 1.00 87.06 116 GLN A N 1
ATOM 934 C CA . GLN A 1 116 ? -6.653 4.933 19.680 1.00 87.06 116 GLN A CA 1
ATOM 935 C C . GLN A 1 116 ? -7.885 5.187 20.561 1.00 87.06 116 GLN A C 1
ATOM 937 O O . GLN A 1 116 ? -7.978 4.609 21.639 1.00 87.06 116 GLN A O 1
ATOM 942 N N . THR A 1 117 ? -8.859 5.975 20.096 1.00 88.12 117 THR A N 1
ATOM 943 C CA . THR A 1 117 ? -10.106 6.219 20.841 1.00 88.12 117 THR A CA 1
ATOM 944 C C . THR A 1 117 ? -10.884 4.927 21.084 1.00 88.12 117 THR A C 1
ATOM 946 O O . THR A 1 117 ? -11.299 4.663 22.207 1.00 88.12 117 THR A O 1
ATOM 949 N N . LEU A 1 118 ? -11.019 4.067 20.070 1.00 84.00 118 LEU A N 1
ATOM 950 C CA . LEU A 1 118 ? -11.700 2.778 20.229 1.00 84.00 118 LEU A CA 1
ATOM 951 C C . LEU A 1 118 ? -11.012 1.874 21.262 1.00 84.00 118 LEU A C 1
ATOM 953 O O . LEU A 1 118 ? -11.687 1.132 21.978 1.00 84.00 118 LEU A O 1
ATOM 957 N N . GLN A 1 119 ? -9.681 1.927 21.342 1.00 82.88 119 GLN A N 1
ATOM 958 C CA . GLN A 1 119 ? -8.914 1.183 22.334 1.00 82.88 119 GLN A CA 1
ATOM 959 C C . GLN A 1 119 ? -9.111 1.751 23.745 1.00 82.88 119 GLN A C 1
ATOM 961 O O . GLN A 1 119 ? -9.308 0.987 24.689 1.00 82.88 119 GLN A O 1
ATOM 966 N N . GLU A 1 120 ? -9.090 3.077 23.885 1.00 85.75 120 GLU A N 1
ATOM 967 C CA . GLU A 1 120 ? -9.321 3.775 25.155 1.00 85.75 120 GLU A CA 1
ATOM 968 C C . GLU A 1 120 ? -10.734 3.517 25.707 1.00 85.75 120 GLU A C 1
ATOM 970 O O . GLU A 1 120 ? -10.891 3.292 26.907 1.00 85.75 120 GLU A O 1
ATOM 975 N N . ASP A 1 121 ? -11.740 3.441 24.832 1.00 85.00 121 ASP A N 1
ATOM 976 C CA . ASP A 1 121 ? -13.134 3.155 25.195 1.00 85.00 121 ASP A CA 1
ATOM 977 C C . ASP A 1 121 ? -13.409 1.656 25.452 1.00 85.00 121 ASP A C 1
ATOM 979 O O . ASP A 1 121 ? -14.516 1.267 25.832 1.00 85.00 121 ASP A O 1
ATOM 983 N N . GLY A 1 122 ? -12.414 0.783 25.245 1.00 78.81 122 GLY A N 1
ATOM 984 C CA . GLY A 1 122 ? -12.546 -0.668 25.417 1.00 78.81 122 GLY A CA 1
ATOM 985 C C . GLY A 1 122 ? -13.345 -1.369 24.311 1.00 78.81 122 GLY A C 1
ATOM 986 O O . GLY A 1 122 ? -13.729 -2.529 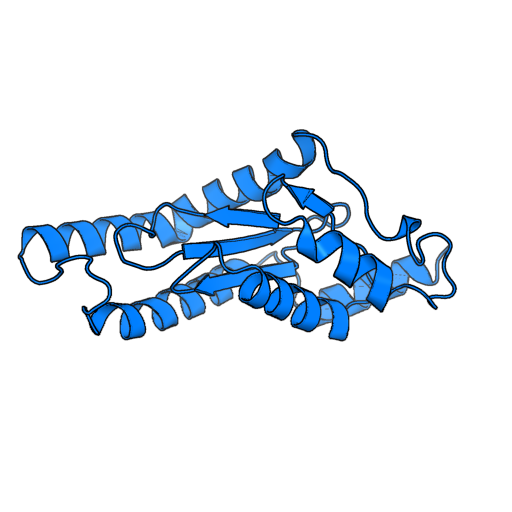24.466 1.00 78.81 122 GLY A O 1
ATOM 987 N N . HIS A 1 123 ? -13.593 -0.685 23.192 1.00 72.69 123 HIS A N 1
ATOM 988 C CA . HIS A 1 123 ? -14.269 -1.227 22.010 1.00 72.69 123 HIS A CA 1
ATOM 989 C C . HIS A 1 123 ? -13.324 -1.950 21.047 1.00 72.69 123 HIS A C 1
ATOM 991 O O . HIS A 1 123 ? -13.795 -2.623 20.132 1.00 72.69 123 HIS A O 1
ATOM 997 N N . PHE A 1 124 ? -12.013 -1.814 21.247 1.00 69.31 124 PHE A N 1
ATOM 998 C CA . PHE A 1 124 ? -11.001 -2.419 20.398 1.00 69.31 124 PHE A CA 1
ATOM 999 C C . PHE A 1 124 ? -9.851 -2.982 21.225 1.00 69.31 124 PHE A C 1
ATOM 1001 O O . PHE A 1 124 ? -9.213 -2.279 22.008 1.00 69.31 124 PHE A O 1
ATOM 1008 N N . THR A 1 125 ? -9.575 -4.268 21.037 1.00 67.38 125 THR A N 1
ATOM 1009 C CA . THR A 1 125 ? -8.502 -4.956 21.773 1.00 67.38 125 THR A CA 1
ATOM 1010 C C . THR A 1 125 ? -7.187 -4.993 21.003 1.00 67.38 125 THR A C 1
ATOM 1012 O O . THR A 1 125 ? -6.136 -5.213 21.602 1.00 67.38 125 THR A O 1
ATOM 1015 N N . GLY A 1 126 ? -7.227 -4.757 19.686 1.00 63.34 126 GLY A N 1
ATOM 1016 C CA . GLY A 1 126 ? -6.060 -4.879 18.809 1.00 63.34 126 GLY A CA 1
ATOM 1017 C C . GLY A 1 126 ? -5.625 -6.321 18.543 1.00 63.34 126 GLY A C 1
ATOM 1018 O O . GLY A 1 126 ? -4.645 -6.532 17.833 1.00 63.34 126 GLY A O 1
ATOM 1019 N N . ASP A 1 127 ? -6.344 -7.313 19.075 1.00 64.94 127 ASP A N 1
ATOM 1020 C CA . ASP A 1 127 ? -6.063 -8.722 18.821 1.00 64.94 127 ASP A CA 1
ATOM 1021 C C . ASP A 1 127 ? -6.595 -9.155 17.446 1.00 64.94 127 ASP A C 1
ATOM 1023 O O . ASP A 1 127 ? -7.578 -8.625 16.931 1.00 64.94 127 ASP A O 1
ATOM 1027 N N . PHE A 1 128 ? -5.959 -10.164 16.858 1.00 58.16 128 PHE A N 1
ATOM 1028 C CA . PHE A 1 128 ? -6.313 -10.750 15.563 1.00 58.16 128 PHE A CA 1
ATOM 1029 C C . PHE A 1 128 ? -7.763 -11.277 15.504 1.00 58.16 128 PHE A C 1
ATOM 1031 O O . PHE A 1 128 ? -8.337 -11.427 14.426 1.00 58.16 128 PHE A O 1
ATOM 1038 N N . LEU A 1 129 ? -8.375 -11.570 16.658 1.00 55.16 129 LEU A N 1
ATOM 1039 C CA . LEU A 1 129 ? -9.764 -12.033 16.763 1.00 55.16 129 LEU A CA 1
ATOM 1040 C C . LEU A 1 129 ? -10.805 -10.905 16.680 1.00 55.16 129 LEU A C 1
ATOM 1042 O O . LEU A 1 129 ? -12.008 -11.187 16.626 1.00 55.16 129 LEU A O 1
ATOM 1046 N N . ASP A 1 130 ? -10.376 -9.643 16.658 1.00 64.19 130 ASP A N 1
ATOM 1047 C CA . ASP A 1 130 ? -11.275 -8.500 16.594 1.00 64.19 130 ASP A CA 1
ATOM 1048 C C . ASP A 1 130 ? -11.838 -8.358 15.166 1.00 64.19 130 ASP A C 1
ATOM 1050 O O . ASP A 1 130 ? -11.211 -7.815 14.259 1.00 64.19 130 ASP A O 1
ATOM 1054 N N . LYS A 1 131 ? -13.050 -8.890 14.935 1.00 58.31 131 LYS A N 1
ATOM 1055 C CA . LYS A 1 131 ? -13.722 -8.907 13.614 1.00 58.31 131 LYS A CA 1
ATOM 1056 C C . LYS A 1 131 ? -13.880 -7.518 12.991 1.00 58.31 131 LYS A C 1
ATOM 1058 O O . LYS A 1 131 ? -14.055 -7.409 11.779 1.00 58.31 131 LYS A O 1
ATOM 1063 N N . SER A 1 132 ? -13.826 -6.479 13.818 1.00 63.38 132 SER A N 1
ATOM 1064 C CA . SER A 1 132 ? -13.842 -5.084 13.399 1.00 63.38 132 SER A CA 1
ATOM 1065 C C . SER A 1 132 ? -12.675 -4.746 12.455 1.00 63.38 132 SER A C 1
ATOM 1067 O O . SER A 1 132 ? -12.864 -3.949 11.537 1.00 63.38 132 SER A O 1
ATOM 1069 N N . GLN A 1 133 ? -11.529 -5.436 12.569 1.00 67.75 133 GLN A N 1
ATOM 1070 C CA . GLN A 1 133 ? -10.369 -5.272 11.682 1.00 67.75 133 GLN A CA 1
ATOM 1071 C C . GLN A 1 133 ? -10.719 -5.473 10.204 1.00 67.75 133 GLN A C 1
ATOM 1073 O O . GLN A 1 133 ? -10.263 -4.703 9.366 1.00 67.75 133 GLN A O 1
ATOM 1078 N N . PHE A 1 134 ? -11.572 -6.447 9.871 1.00 67.50 134 PHE A N 1
ATOM 1079 C CA . PHE A 1 134 ? -11.972 -6.695 8.480 1.00 67.50 134 PHE A CA 1
ATOM 1080 C C . PHE A 1 134 ? -12.842 -5.573 7.907 1.00 67.50 134 PHE A C 1
ATOM 1082 O O . PHE A 1 134 ? -12.728 -5.249 6.727 1.00 67.50 134 PHE A O 1
ATOM 1089 N N . CYS A 1 135 ? -13.696 -4.962 8.734 1.00 74.06 135 CYS A N 1
ATOM 1090 C CA . CYS A 1 135 ? -14.517 -3.831 8.310 1.00 74.06 135 CYS A CA 1
ATOM 1091 C C . CYS A 1 135 ? -13.645 -2.607 8.020 1.00 74.06 135 CYS A C 1
ATOM 1093 O O . CYS A 1 135 ? -13.820 -1.955 6.994 1.00 74.06 135 CYS A O 1
ATOM 1095 N N . TYR A 1 136 ? -12.688 -2.317 8.903 1.00 81.81 136 TYR A N 1
ATOM 1096 C CA . TYR A 1 136 ? -11.801 -1.171 8.734 1.00 81.81 136 TYR A CA 1
ATOM 1097 C C . TYR A 1 136 ? -10.746 -1.386 7.655 1.00 81.81 136 TYR A C 1
ATOM 1099 O O . TYR A 1 136 ? -10.363 -0.422 7.007 1.00 81.81 136 TYR A O 1
ATOM 1107 N N . LEU A 1 137 ? -10.310 -2.625 7.416 1.00 85.00 137 LEU A N 1
ATOM 1108 C CA . LEU A 1 137 ? -9.362 -2.940 6.350 1.00 85.00 137 LEU A CA 1
ATOM 1109 C C . LEU A 1 137 ? -9.882 -2.488 4.982 1.00 85.00 137 LEU A C 1
ATOM 1111 O O . LEU A 1 137 ? -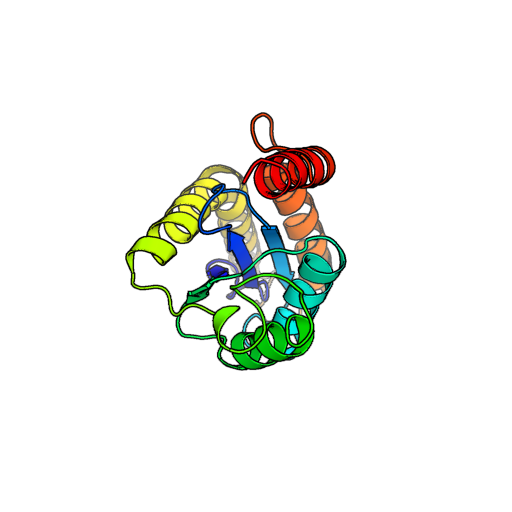9.157 -1.818 4.253 1.00 85.00 137 LEU A O 1
ATOM 1115 N N . ASN A 1 138 ? -11.138 -2.810 4.662 1.00 83.62 138 ASN A N 1
ATOM 1116 C CA . ASN A 1 138 ? -11.745 -2.405 3.394 1.00 83.62 138 ASN A CA 1
ATOM 1117 C C . ASN A 1 138 ? -11.899 -0.882 3.306 1.00 83.62 138 ASN A C 1
ATOM 1119 O O . ASN A 1 138 ? -11.568 -0.306 2.281 1.00 83.62 138 ASN A O 1
ATOM 1123 N N . LEU A 1 139 ? -12.313 -0.221 4.393 1.00 87.69 139 LEU A N 1
ATOM 1124 C CA . LEU A 1 139 ? -12.432 1.242 4.419 1.00 87.69 139 LEU A CA 1
ATOM 1125 C C . LEU A 1 139 ? -11.076 1.939 4.240 1.00 87.69 139 LEU A C 1
ATOM 1127 O O . LEU A 1 139 ? -10.979 2.929 3.522 1.00 87.69 139 LEU A O 1
ATOM 1131 N N . VAL A 1 140 ? -10.022 1.409 4.867 1.00 88.75 140 VAL A N 1
ATOM 1132 C CA . VAL A 1 140 ? -8.652 1.899 4.680 1.00 88.75 140 VAL A CA 1
ATOM 1133 C C . VAL A 1 140 ? -8.197 1.672 3.237 1.00 88.75 140 VAL A C 1
ATOM 1135 O O . VAL A 1 140 ? -7.539 2.547 2.685 1.00 88.75 140 VAL A O 1
ATOM 1138 N N . GLN A 1 141 ? -8.543 0.540 2.613 1.00 89.44 141 GLN A N 1
ATOM 1139 C CA . GLN A 1 141 ? -8.227 0.294 1.202 1.00 89.44 141 GLN A CA 1
ATOM 1140 C C . GLN A 1 141 ? -8.952 1.270 0.269 1.00 89.44 141 GLN A C 1
ATOM 1142 O O . GLN A 1 141 ? -8.306 1.848 -0.599 1.00 89.44 141 GLN A O 1
ATOM 1147 N N . ASP A 1 142 ? -10.250 1.500 0.472 1.00 86.38 142 ASP A N 1
ATOM 1148 C CA . ASP A 1 142 ? -11.030 2.439 -0.343 1.00 86.38 142 ASP A CA 1
ATOM 1149 C C . ASP A 1 142 ? -10.420 3.852 -0.280 1.00 86.38 142 ASP A C 1
ATOM 1151 O O . ASP A 1 142 ? -10.241 4.519 -1.298 1.00 86.38 142 ASP A O 1
ATOM 1155 N N . GLU A 1 143 ? -10.009 4.294 0.911 1.00 87.25 143 GLU A N 1
ATOM 1156 C CA . GLU A 1 143 ? -9.377 5.604 1.086 1.00 87.25 143 GLU A CA 1
ATOM 1157 C C . GLU A 1 143 ? -7.957 5.660 0.498 1.00 87.25 143 GLU A C 1
ATOM 1159 O O . GLU A 1 143 ? -7.541 6.689 -0.039 1.00 87.25 143 GLU A O 1
ATOM 1164 N N . LEU A 1 144 ? -7.202 4.555 0.544 1.00 87.88 144 LEU A N 1
ATOM 1165 C CA . LEU A 1 144 ? -5.927 4.449 -0.172 1.00 87.88 144 LEU A CA 1
ATOM 1166 C C . LEU A 1 144 ? -6.129 4.602 -1.679 1.00 87.88 144 LEU A C 1
ATOM 1168 O O . LEU A 1 144 ? -5.370 5.337 -2.314 1.00 87.88 144 LEU A O 1
ATOM 1172 N N . ASP A 1 145 ? -7.151 3.960 -2.238 1.00 85.38 145 ASP A N 1
ATOM 1173 C CA . ASP A 1 145 ? -7.473 4.043 -3.661 1.00 85.38 145 ASP A CA 1
ATOM 1174 C C . ASP A 1 145 ? -7.871 5.473 -4.058 1.00 85.38 145 ASP A C 1
ATOM 1176 O O . ASP A 1 145 ? -7.450 5.957 -5.114 1.00 85.38 145 ASP A O 1
ATOM 1180 N N . GLU A 1 146 ? -8.594 6.195 -3.197 1.00 84.12 146 GLU A N 1
ATOM 1181 C CA . GLU A 1 146 ? -8.894 7.621 -3.383 1.00 84.12 146 GLU A CA 1
ATOM 1182 C C . GLU A 1 146 ? -7.633 8.494 -3.341 1.00 84.12 146 GLU A C 1
ATOM 1184 O O . GLU A 1 146 ? -7.442 9.354 -4.205 1.00 84.12 146 GLU A O 1
ATOM 1189 N N . VAL A 1 147 ? -6.740 8.264 -2.373 1.00 82.25 147 VAL A N 1
ATOM 1190 C CA . VAL A 1 147 ? -5.473 9.003 -2.245 1.00 82.25 147 VAL A CA 1
ATOM 1191 C C . VAL A 1 147 ? -4.567 8.759 -3.453 1.00 82.25 147 VAL A C 1
ATOM 1193 O O . VAL A 1 147 ? -3.914 9.690 -3.929 1.00 82.25 147 VAL A O 1
ATOM 1196 N N . VAL A 1 148 ? -4.536 7.530 -3.976 1.00 79.62 148 VAL A N 1
ATOM 1197 C CA . VAL A 1 148 ? -3.775 7.171 -5.182 1.00 79.62 148 VAL A CA 1
ATOM 1198 C C . VAL A 1 148 ? -4.434 7.709 -6.454 1.00 79.62 148 VAL A C 1
ATOM 1200 O O . VAL A 1 148 ? -3.723 8.054 -7.392 1.00 79.62 148 VAL A O 1
ATOM 1203 N N . SER A 1 149 ? -5.760 7.841 -6.486 1.00 71.50 149 SER A N 1
ATOM 1204 C CA . SER A 1 149 ? -6.515 8.351 -7.644 1.00 71.50 149 SER A CA 1
ATOM 1205 C C . SER A 1 149 ? -6.764 9.866 -7.603 1.00 71.50 149 SER A C 1
ATOM 1207 O O . SER A 1 149 ? -7.464 10.408 -8.461 1.00 71.50 149 SER A O 1
ATOM 1209 N N . GLY A 1 150 ? -6.220 10.563 -6.601 1.00 61.50 150 GLY A N 1
ATOM 1210 C CA . GLY A 1 150 ? -6.440 11.988 -6.384 1.00 61.50 150 GLY A CA 1
ATOM 1211 C C . GLY A 1 150 ? -5.969 12.876 -7.550 1.00 61.50 150 GLY A C 1
ATOM 1212 O O . GLY A 1 150 ? -5.076 12.503 -8.319 1.00 61.50 150 GLY A O 1
ATOM 1213 N N . PRO A 1 151 ? -6.536 14.091 -7.690 1.00 43.81 151 PRO A N 1
ATOM 1214 C CA . PRO A 1 151 ? -6.240 14.988 -8.804 1.00 43.81 151 PRO A CA 1
ATOM 1215 C C . PRO A 1 151 ? -4.739 15.301 -8.890 1.00 43.81 151 PRO A C 1
ATOM 1217 O O . PRO A 1 151 ? -4.154 15.872 -7.970 1.00 43.81 151 PRO A O 1
ATOM 1220 N N . GLY A 1 152 ? -4.125 14.933 -10.020 1.00 48.34 152 GLY A N 1
ATOM 1221 C CA . GLY A 1 152 ? -2.689 15.091 -10.280 1.00 48.34 152 GLY A CA 1
ATOM 1222 C C . GLY A 1 152 ? -1.880 13.789 -10.266 1.00 48.34 152 GLY A C 1
ATOM 1223 O O . GLY A 1 152 ? -0.702 13.826 -10.620 1.00 48.34 152 GLY A O 1
ATOM 1224 N N . ILE A 1 153 ? -2.489 12.650 -9.915 1.00 52.88 153 ILE A N 1
ATOM 1225 C CA . ILE A 1 153 ? -1.891 11.318 -10.070 1.00 52.88 153 ILE A CA 1
ATOM 1226 C C . ILE A 1 153 ? -2.529 10.646 -11.299 1.00 52.88 153 ILE A C 1
ATOM 1228 O O . ILE A 1 153 ? -3.749 10.498 -11.337 1.00 52.88 153 ILE A O 1
ATOM 1232 N N . PRO A 1 154 ? -1.754 10.288 -12.341 1.00 49.69 154 PRO A N 1
ATOM 1233 C CA . PRO A 1 154 ? -2.307 9.705 -13.563 1.00 49.69 154 PRO A CA 1
ATOM 1234 C C . PRO A 1 154 ? -2.979 8.363 -13.303 1.00 49.69 154 PRO A C 1
ATOM 1236 O O . PRO A 1 154 ? -2.451 7.539 -12.550 1.00 49.69 154 PRO A O 1
ATOM 1239 N N . THR A 1 155 ? -4.117 8.141 -13.958 1.00 52.81 155 THR A N 1
ATOM 1240 C CA . THR A 1 155 ? -4.866 6.884 -13.865 1.00 52.81 155 THR A CA 1
ATOM 1241 C C . THR A 1 155 ? -4.066 5.731 -14.469 1.00 52.81 155 THR A C 1
ATOM 1243 O O . THR A 1 155 ? -3.180 5.949 -15.292 1.00 52.81 155 THR A O 1
ATOM 1246 N N . LYS A 1 156 ? -4.394 4.481 -14.120 1.00 50.47 156 LYS A N 1
ATOM 1247 C CA . LYS A 1 156 ? -3.723 3.292 -14.678 1.00 50.47 156 LYS A CA 1
ATOM 1248 C C . LYS A 1 156 ? -3.700 3.288 -16.221 1.00 50.47 156 LYS A C 1
ATOM 1250 O O . LYS A 1 156 ? -2.689 2.948 -16.817 1.00 50.47 156 LYS A O 1
ATOM 1255 N N . SER A 1 157 ? -4.761 3.779 -16.868 1.00 44.28 157 SER A N 1
ATOM 1256 C CA . SER A 1 157 ? -4.817 3.950 -18.329 1.00 44.28 157 SER A CA 1
ATOM 1257 C C . SER A 1 157 ? -3.908 5.058 -18.869 1.00 44.28 157 SER A C 1
ATOM 1259 O O . SER A 1 157 ? -3.342 4.906 -19.951 1.00 44.28 157 SER A O 1
ATOM 1261 N N . ASP A 1 158 ? -3.743 6.158 -18.129 1.00 51.41 158 ASP A N 1
ATOM 1262 C CA . ASP A 1 158 ? -2.795 7.219 -18.495 1.00 51.41 158 ASP A CA 1
ATOM 1263 C C . ASP A 1 158 ? -1.347 6.726 -18.339 1.00 51.41 158 ASP A C 1
ATOM 1265 O O . ASP A 1 158 ? -0.474 7.065 -19.141 1.00 51.41 158 ASP A O 1
ATOM 1269 N N . GLN A 1 159 ? -1.102 5.887 -17.326 1.00 52.47 159 GLN A N 1
ATOM 1270 C CA . GLN A 1 159 ? 0.189 5.254 -17.054 1.00 52.47 159 GLN A CA 1
ATOM 1271 C C . GLN A 1 159 ? 0.580 4.286 -18.181 1.00 52.47 159 GLN A C 1
ATOM 1273 O O . GLN A 1 159 ? 1.689 4.390 -18.705 1.00 52.47 159 GLN A O 1
ATOM 1278 N N . ASP A 1 160 ? -0.340 3.428 -18.631 1.00 50.06 160 ASP A N 1
ATOM 1279 C CA . ASP A 1 160 ? -0.093 2.487 -19.733 1.00 50.06 160 ASP A CA 1
ATOM 1280 C C . ASP A 1 160 ? 0.223 3.221 -21.055 1.00 50.06 160 ASP A C 1
ATOM 1282 O O . ASP A 1 160 ? 1.134 2.835 -21.796 1.00 50.06 160 ASP A O 1
ATOM 1286 N N . GLN A 1 161 ? -0.466 4.335 -21.343 1.00 48.28 161 GLN A N 1
ATOM 1287 C CA . GLN A 1 161 ? -0.213 5.143 -22.544 1.00 48.28 161 GLN A CA 1
ATOM 1288 C C . GLN A 1 161 ? 1.126 5.895 -22.504 1.00 48.28 161 GLN A C 1
ATOM 1290 O O . GLN A 1 161 ? 1.842 5.913 -23.509 1.00 48.28 161 GLN A O 1
ATOM 1295 N N . LEU A 1 162 ? 1.489 6.497 -21.366 1.00 50.22 162 LEU A N 1
ATOM 1296 C CA . LEU A 1 162 ? 2.755 7.228 -21.207 1.00 50.22 162 LEU A CA 1
ATOM 1297 C C . LEU A 1 162 ? 3.973 6.296 -21.279 1.00 50.22 162 LEU A C 1
ATOM 1299 O O . LEU A 1 162 ? 4.993 6.655 -21.870 1.00 50.22 162 LEU A O 1
ATOM 1303 N N . MET A 1 163 ? 3.853 5.083 -20.736 1.00 46.00 163 MET A N 1
ATOM 1304 C CA . MET A 1 163 ? 4.915 4.076 -20.768 1.00 46.00 163 MET A CA 1
ATOM 1305 C C . MET A 1 163 ? 5.103 3.472 -22.164 1.00 46.00 163 MET A C 1
ATOM 1307 O O . MET A 1 163 ? 6.236 3.329 -22.628 1.00 46.00 163 MET A O 1
ATOM 1311 N N . THR A 1 164 ? 4.008 3.227 -22.892 1.00 44.56 164 THR A N 1
ATOM 1312 C CA . THR A 1 164 ? 4.064 2.754 -24.287 1.00 44.56 164 THR A CA 1
ATOM 1313 C C . THR A 1 164 ? 4.742 3.780 -25.206 1.00 44.56 164 THR A C 1
ATOM 1315 O O . THR A 1 164 ? 5.553 3.416 -26.056 1.00 44.56 164 THR A O 1
ATOM 1318 N N . GLN A 1 165 ? 4.480 5.080 -25.018 1.00 40.91 165 GLN A N 1
ATOM 1319 C CA . GLN A 1 165 ? 5.110 6.139 -25.822 1.00 40.91 165 GLN A CA 1
ATOM 1320 C C . GLN A 1 165 ? 6.628 6.255 -25.603 1.00 40.91 165 GLN A C 1
ATOM 1322 O O . GLN A 1 165 ? 7.342 6.653 -26.523 1.00 40.91 165 GLN A O 1
ATOM 1327 N N . HIS A 1 166 ? 7.141 5.901 -24.421 1.00 42.72 166 HIS A N 1
ATOM 1328 C CA . HIS A 1 166 ? 8.574 5.988 -24.124 1.00 42.72 166 HIS A CA 1
ATOM 1329 C C . HIS A 1 166 ? 9.375 4.791 -24.667 1.00 42.72 166 HIS A C 1
ATOM 1331 O O . HIS A 1 166 ? 10.540 4.954 -25.022 1.00 42.72 166 HIS A O 1
ATOM 1337 N N . LEU A 1 167 ? 8.744 3.617 -24.788 1.00 34.72 167 LEU A N 1
ATOM 1338 C CA . LEU A 1 167 ? 9.357 2.397 -25.331 1.00 34.72 167 LEU A CA 1
ATOM 1339 C C . LEU A 1 167 ? 9.417 2.374 -26.866 1.00 34.72 167 LEU A C 1
ATOM 1341 O O . LEU A 1 167 ? 10.316 1.766 -27.431 1.00 34.72 167 LEU A O 1
ATOM 1345 N N . VAL A 1 168 ? 8.493 3.057 -27.549 1.00 37.97 168 VAL A N 1
ATOM 1346 C CA . VAL A 1 168 ? 8.475 3.152 -29.025 1.00 37.97 168 VAL A CA 1
ATOM 1347 C C . VAL A 1 168 ? 9.402 4.270 -29.543 1.00 37.97 168 VAL A C 1
ATOM 1349 O O . VAL A 1 168 ? 9.679 4.354 -30.738 1.00 37.97 168 VAL A O 1
ATOM 1352 N N . GLY A 1 169 ? 9.896 5.137 -28.652 1.00 36.28 169 GLY A N 1
ATOM 1353 C CA . GLY A 1 169 ? 10.720 6.305 -28.983 1.00 36.28 169 GLY A CA 1
ATOM 1354 C C . GLY A 1 169 ? 12.240 6.133 -28.851 1.00 36.28 169 GLY A C 1
ATOM 1355 O O . GLY A 1 169 ? 12.940 7.141 -28.966 1.00 36.28 169 GLY A O 1
ATOM 1356 N N . GLN A 1 170 ? 12.755 4.924 -28.592 1.00 33.91 170 GLN A N 1
ATOM 1357 C CA . GLN A 1 170 ? 14.197 4.627 -28.509 1.00 33.91 170 GLN A CA 1
ATOM 1358 C C . GLN A 1 170 ? 14.614 3.507 -29.459 1.00 33.91 170 GLN A C 1
ATOM 1360 O O . GLN A 1 170 ? 13.862 2.516 -29.571 1.00 33.91 170 GLN A O 1
#

InterPro domains:
  IPR058913 Integrase core domain, putative [PF24764] (1-140)

pLDDT: mean 70.12, std 14.88, range [33.91, 91.75]

Sequence (170 aa):
MDGYDKLKPCGIAINGCIDGFSRYVLWMEAYTTNSDPKVVASYFIKTVSGIEDSCRQGTENVSVEEMQMFLRRNHPDSFAGERSFLYGRSKANQRIEGWWGILRKQSAQFWMNLFQTLQEDGHFTGDFLDKSQFCYLNLVQDELDEVVSGPGIPTKSDQDQLMTQHLVGQ

Radius of gyration: 17.5 Å; chains: 1; bounding box: 35×30×54 Å

Foldseek 3Di:
DDKDCLCLLLLKIWDWFADPPPRATLDIAIDSDPQPLVVVVVSLCVSCVLPVAAGEDDDRRPVVQVVQLVVQQPPPDPCHHNNSYDHDDPVSVVSVVVVVVVCCVQPVVVVSVVQVVCVVVVNGDSDPPNPVSVVVNVVSRVVVVCSSVDPPRDDSVRVRVVVVVVVVPD

Organism: Dissostichus mawsoni (NCBI:txid36200)

Secondary structure (DSSP, 8-state):
-EEE-TTGGGT-EEEEEE-TTT--EEEEEEES-S--HHHHHHHHHHHHTT-----EE-TT-HHHHHHHHHHTTT-SSTT-GGGG-EE--TTTHHHHHHHHHHHIIIIIHHHHHHHHHHHHTTS---STT-THHHHHHHHHHHHHHHHHTSTTSPPHHHHHHHHHHHHTT-